Protein AF-A5BBE7-F1 (afdb_monomer_lite)

Radius of gyration: 25.0 Å; chains: 1; bounding box: 43×47×80 Å

Sequence (119 aa):
MANAHRRRNQLARVKVNGMWFTKDSEIKEEAISGLRANFDKSELIPIGRIENVEDLAEELGCKVGRLSSAYLGMSLGAPFKSAAAWNGIKERFRKRLAMWKWQYISNEGANHLNSRHFV

Organism: Vitis vinifera (NCBI:txid29760)

Secondary structure (DSSP, 8-state):
-------------EEETTEEE-HHHHHHHHHHH-----GGG-EE---S--S-HHHHHHHHT-EEP-TT-EETTEETTS-TT-GGGGHHHHHHHHHHHHHHHHHH--HHHHHHHHTS---

pLDDT: mean 72.45, std 15.22, range [37.34, 92.88]

Foldseek 3Di:
DDDDDPPPPPDDFDADPNDTDDPVVQVVVCVVVVDDDDQAPDEDEDDPDDPPSVVVNVSVVHHHDYQQDQDVNFGRPDDPPDPVSCPRVVVVVVVVVVVVCVVPPDPVRVVVVVVDPPD

Structure (mmCIF, N/CA/C/O backbone):
data_AF-A5BBE7-F1
#
_entry.id   AF-A5BBE7-F1
#
loop_
_atom_site.group_PDB
_atom_site.id
_atom_site.type_symbol
_atom_site.label_atom_id
_atom_site.label_alt_id
_atom_site.label_comp_id
_atom_site.label_asym_id
_atom_site.label_entity_id
_atom_site.label_seq_id
_atom_site.pdbx_PDB_ins_code
_atom_site.Cartn_x
_atom_site.Cartn_y
_atom_site.Cartn_z
_atom_site.occupancy
_atom_site.B_iso_or_equiv
_atom_site.auth_seq_id
_atom_site.auth_comp_id
_atom_site.auth_asym_id
_atom_site.auth_atom_id
_atom_site.pdbx_PDB_model_num
ATOM 1 N N . MET A 1 1 ? -15.769 28.762 48.442 1.00 37.34 1 MET A N 1
ATOM 2 C CA . MET A 1 1 ? -16.698 28.750 47.291 1.00 37.34 1 MET A CA 1
ATOM 3 C C . MET A 1 1 ? -15.920 28.376 46.033 1.00 37.34 1 MET A C 1
ATOM 5 O O . MET A 1 1 ? -14.855 28.932 45.823 1.00 37.34 1 MET A O 1
ATOM 9 N N . ALA A 1 2 ? -16.457 27.400 45.287 1.00 38.44 2 ALA A N 1
ATOM 10 C CA . ALA A 1 2 ? -16.172 26.977 43.905 1.00 38.44 2 ALA A CA 1
ATOM 11 C C . ALA A 1 2 ? -14.720 26.645 43.486 1.00 38.44 2 ALA A C 1
ATOM 13 O O . ALA A 1 2 ? -14.013 27.467 42.916 1.00 38.44 2 ALA A O 1
ATOM 14 N N . ASN A 1 3 ? -14.338 25.371 43.641 1.00 40.31 3 ASN A N 1
ATOM 15 C CA . ASN A 1 3 ? -13.281 24.749 42.841 1.00 40.31 3 ASN A CA 1
ATOM 16 C C . ASN A 1 3 ? -13.950 24.011 41.669 1.00 40.31 3 ASN A C 1
ATOM 18 O O . ASN A 1 3 ? -14.610 22.992 41.873 1.00 40.31 3 ASN A O 1
ATOM 22 N N . ALA A 1 4 ? -13.855 24.558 40.458 1.00 46.84 4 ALA A N 1
ATOM 23 C CA . ALA A 1 4 ? -14.475 23.979 39.269 1.00 46.84 4 ALA A CA 1
ATOM 24 C C . ALA A 1 4 ? -13.586 24.185 38.038 1.00 46.84 4 ALA A C 1
ATOM 26 O O . ALA A 1 4 ? -13.879 24.982 37.151 1.00 46.84 4 ALA A O 1
ATOM 27 N N . HIS A 1 5 ? -12.495 23.425 37.958 1.00 46.75 5 HIS A N 1
ATOM 28 C CA . HIS A 1 5 ? -11.820 23.208 36.680 1.00 46.75 5 HIS A CA 1
ATOM 29 C C . HIS A 1 5 ? -11.517 21.729 36.453 1.00 46.75 5 HIS A C 1
ATOM 31 O O . HIS A 1 5 ? -10.387 21.303 36.246 1.00 46.75 5 HIS A O 1
ATOM 37 N N . ARG A 1 6 ? -12.572 20.911 36.500 1.00 44.88 6 ARG A N 1
ATOM 38 C CA . ARG A 1 6 ? -12.521 19.512 36.073 1.00 44.88 6 ARG A CA 1
ATOM 39 C C . ARG A 1 6 ? -12.885 19.445 34.592 1.00 44.88 6 ARG A C 1
ATOM 41 O O . ARG A 1 6 ? -14.022 19.127 34.250 1.00 44.88 6 ARG A O 1
ATOM 48 N N . ARG A 1 7 ? -11.932 19.750 33.704 1.00 48.66 7 ARG A N 1
ATOM 49 C CA . ARG A 1 7 ? -12.078 19.417 32.279 1.00 48.66 7 ARG A CA 1
ATOM 50 C C . ARG A 1 7 ? -12.007 17.897 32.139 1.00 48.66 7 ARG A C 1
ATOM 52 O O . ARG A 1 7 ? -10.933 17.312 32.064 1.00 48.66 7 ARG A O 1
ATOM 59 N N . ARG A 1 8 ? -13.174 17.251 32.176 1.00 43.03 8 ARG A N 1
ATOM 60 C CA . ARG A 1 8 ? -13.352 15.871 31.719 1.00 43.03 8 ARG A CA 1
ATOM 61 C C . ARG A 1 8 ? -13.060 15.857 30.220 1.00 43.03 8 ARG A C 1
ATOM 63 O O . ARG A 1 8 ? -13.925 16.227 29.436 1.00 43.03 8 ARG A O 1
ATOM 70 N N . ASN A 1 9 ? -11.855 15.454 29.832 1.00 47.56 9 ASN A N 1
ATOM 71 C CA . ASN A 1 9 ? -11.575 15.107 28.445 1.00 47.56 9 ASN A CA 1
ATOM 72 C C . ASN A 1 9 ? -12.200 13.724 28.183 1.00 47.56 9 ASN A C 1
ATOM 74 O O . ASN A 1 9 ? -11.565 12.690 28.369 1.00 47.56 9 ASN A O 1
ATOM 78 N N . GLN A 1 10 ? -13.506 13.717 27.903 1.00 42.91 10 GLN A N 1
ATOM 79 C CA . GLN A 1 10 ? -14.271 12.553 27.453 1.00 42.91 10 GLN A CA 1
ATOM 80 C C . GLN A 1 10 ? -13.988 12.318 25.967 1.00 42.91 10 GLN A C 1
ATOM 82 O O . GLN A 1 10 ? -14.843 12.593 25.133 1.00 42.91 10 GLN A O 1
ATOM 87 N N . LEU A 1 11 ? -12.792 11.852 25.616 1.00 51.16 11 LEU A N 1
ATOM 88 C CA . LEU A 1 11 ? -12.551 11.396 24.248 1.00 51.16 11 LEU A CA 1
ATOM 89 C C . LEU A 1 11 ? -12.666 9.878 24.178 1.00 51.16 11 LEU A C 1
ATOM 91 O O . LEU A 1 11 ? -12.276 9.163 25.108 1.00 51.16 11 LEU A O 1
ATOM 95 N N . ALA A 1 12 ? -13.325 9.445 23.106 1.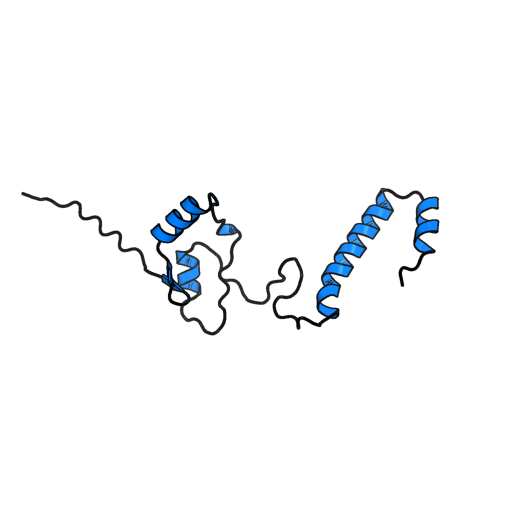00 51.81 12 ALA A N 1
ATOM 96 C CA . ALA A 1 12 ? -13.719 8.080 22.839 1.00 51.81 12 ALA A CA 1
ATOM 97 C C . ALA A 1 12 ? -12.510 7.145 22.946 1.00 51.81 12 ALA A C 1
ATOM 99 O O . ALA A 1 12 ? -11.382 7.467 22.583 1.00 51.81 12 ALA A O 1
ATOM 100 N N . ARG A 1 13 ? -12.733 6.000 23.589 1.00 54.91 13 ARG A N 1
ATOM 101 C CA . ARG A 1 13 ? -11.730 4.950 23.703 1.00 54.91 13 ARG A CA 1
ATOM 102 C C . ARG A 1 13 ? -12.019 3.963 22.595 1.00 54.91 13 ARG A C 1
ATOM 104 O O . ARG A 1 13 ? -13.006 3.235 22.677 1.00 54.91 13 ARG A O 1
ATOM 111 N N . VAL A 1 14 ? -11.137 3.904 21.615 1.00 61.09 14 VAL A N 1
ATOM 112 C CA . VAL A 1 14 ? -11.239 2.946 20.522 1.00 61.09 14 VAL A CA 1
ATOM 113 C C . VAL A 1 14 ? -10.461 1.684 20.871 1.00 61.09 14 VAL A C 1
ATOM 115 O O . VAL A 1 14 ? -9.316 1.743 21.323 1.00 61.09 14 VAL A O 1
ATOM 118 N N . LYS A 1 15 ? -11.091 0.520 20.688 1.00 60.66 15 LYS A N 1
ATOM 119 C CA . LYS A 1 15 ? -10.463 -0.786 20.910 1.00 60.66 15 LYS A CA 1
ATOM 120 C C . LYS A 1 15 ? -10.193 -1.460 19.570 1.00 60.66 15 LYS A C 1
ATOM 122 O O . LYS A 1 15 ? -11.132 -1.875 18.900 1.00 60.66 15 LYS A O 1
ATOM 127 N N . VAL A 1 16 ? -8.921 -1.652 19.231 1.00 59.34 16 VAL A N 1
ATOM 128 C CA . VAL A 1 16 ? -8.499 -2.402 18.037 1.00 59.34 16 VAL A CA 1
ATOM 129 C C . VAL A 1 16 ? -7.629 -3.572 18.489 1.00 59.34 16 VAL A C 1
ATOM 131 O O . VAL A 1 16 ? -6.635 -3.381 19.184 1.00 59.34 16 VAL A O 1
ATOM 134 N N . ASN A 1 17 ? -8.019 -4.804 18.145 1.00 44.69 17 ASN A N 1
ATOM 135 C CA . ASN A 1 17 ? -7.278 -6.040 18.461 1.00 44.69 17 ASN A CA 1
ATOM 136 C C . ASN A 1 17 ? -6.899 -6.217 19.948 1.00 44.69 17 ASN A C 1
ATOM 138 O O . ASN A 1 17 ? -5.840 -6.741 20.278 1.00 44.69 17 ASN A O 1
ATOM 142 N N . GLY A 1 18 ? -7.761 -5.768 20.866 1.00 55.94 18 GLY A N 1
ATOM 143 C CA . GLY A 1 18 ? -7.507 -5.858 22.311 1.00 55.94 18 GLY A CA 1
ATOM 144 C C . GLY A 1 18 ? -6.687 -4.702 22.892 1.00 55.94 18 GLY A C 1
ATOM 145 O O . GLY A 1 18 ? -6.655 -4.560 24.113 1.00 55.94 18 GLY A O 1
ATOM 146 N N . MET A 1 19 ? -6.110 -3.848 22.045 1.00 57.16 19 MET A N 1
ATOM 147 C CA . MET A 1 19 ? -5.374 -2.649 22.43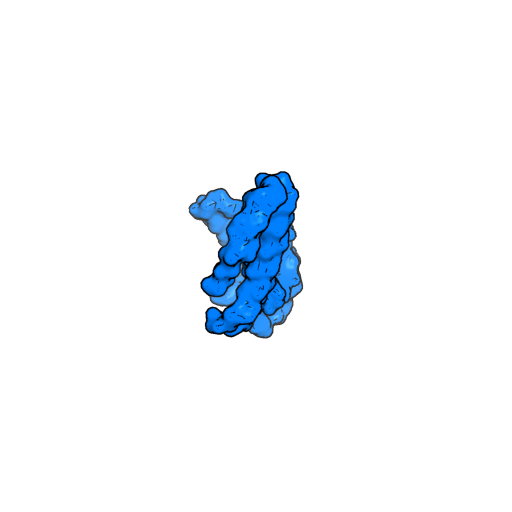4 1.00 57.16 19 MET A CA 1
ATOM 148 C C . MET A 1 19 ? -6.309 -1.435 22.458 1.00 57.16 19 MET A C 1
ATOM 150 O O . MET A 1 19 ? -7.139 -1.258 21.564 1.00 57.16 19 MET A O 1
ATOM 154 N N . TRP A 1 20 ? -6.178 -0.600 23.489 1.00 66.06 20 TRP A N 1
ATOM 155 C CA . TRP A 1 20 ? -6.871 0.684 23.562 1.00 66.06 20 TRP A CA 1
ATOM 156 C C . TRP A 1 20 ? -6.023 1.755 22.893 1.00 66.06 20 TRP A C 1
ATOM 158 O O . TRP A 1 20 ? -4.903 2.006 23.333 1.00 66.06 20 TRP A O 1
ATOM 168 N N . PHE A 1 21 ? -6.582 2.399 21.878 1.00 58.50 21 PHE A N 1
ATOM 169 C CA . PHE A 1 21 ? -5.995 3.578 21.267 1.00 58.50 21 PHE A CA 1
ATOM 170 C C . PHE A 1 21 ? -6.609 4.808 21.928 1.00 58.50 21 PHE A C 1
ATOM 172 O O . PHE A 1 21 ? -7.830 4.944 22.028 1.00 58.50 21 PHE A O 1
ATOM 179 N N . THR A 1 22 ? -5.746 5.670 22.452 1.00 65.56 22 THR A N 1
ATOM 180 C CA . THR A 1 22 ? -6.108 6.987 22.970 1.00 65.56 22 THR A CA 1
ATOM 181 C C . THR A 1 22 ? -5.240 8.031 22.277 1.00 65.56 22 THR A C 1
ATOM 183 O O . THR A 1 22 ? -4.126 7.735 21.849 1.00 65.56 22 THR A O 1
ATOM 186 N N . LYS A 1 23 ? -5.697 9.286 22.213 1.00 61.97 23 LYS A N 1
ATOM 187 C CA . LYS A 1 23 ? -4.847 10.404 21.756 1.00 61.97 23 LYS A CA 1
ATOM 188 C C . LYS A 1 23 ? -3.484 10.406 22.478 1.00 61.97 23 LYS A C 1
ATOM 190 O O . LYS A 1 23 ? -2.450 10.680 21.884 1.00 61.97 23 LYS A O 1
ATOM 195 N N . ASP A 1 24 ? -3.481 10.012 23.754 1.00 60.62 24 ASP A N 1
ATOM 196 C CA . ASP A 1 24 ? -2.270 9.900 24.568 1.00 60.62 24 ASP A CA 1
ATOM 197 C C . ASP A 1 24 ? -1.351 8.738 24.153 1.00 60.62 24 ASP A C 1
ATOM 199 O O . ASP A 1 24 ? -0.141 8.835 24.345 1.00 60.62 24 ASP A O 1
ATOM 203 N N . SER A 1 25 ? -1.880 7.628 23.617 1.00 63.66 25 SER A N 1
ATOM 204 C CA . SER A 1 25 ? -1.043 6.541 23.088 1.00 63.66 25 SER A CA 1
ATOM 205 C C . SER A 1 25 ? -0.362 6.943 21.783 1.00 63.66 25 SER A C 1
ATOM 207 O O . SER A 1 25 ? 0.793 6.593 21.579 1.00 63.66 25 SER A O 1
ATOM 209 N N . GLU A 1 26 ? -1.040 7.736 20.954 1.00 62.72 26 GLU A N 1
ATOM 210 C CA . GLU A 1 26 ? -0.481 8.299 19.721 1.00 62.72 26 GLU A CA 1
ATOM 211 C C . GLU A 1 26 ? 0.676 9.269 20.020 1.00 62.72 26 GLU A C 1
ATOM 213 O O . GLU A 1 26 ? 1.774 9.113 19.490 1.00 62.72 26 GLU A O 1
ATOM 218 N N . ILE A 1 27 ? 0.476 10.198 20.966 1.00 63.56 27 ILE A N 1
ATOM 219 C CA . ILE A 1 27 ? 1.524 11.132 21.421 1.00 63.56 27 ILE A CA 1
ATOM 220 C C . ILE A 1 27 ? 2.726 10.375 22.006 1.00 63.56 27 ILE A C 1
ATOM 222 O O . ILE A 1 27 ? 3.876 10.758 21.790 1.00 63.56 27 ILE A O 1
ATOM 226 N N . LYS A 1 28 ? 2.481 9.288 22.750 1.00 67.44 28 LYS A N 1
ATOM 227 C CA . LYS A 1 28 ? 3.558 8.438 23.281 1.00 67.44 28 LYS A CA 1
ATOM 228 C C . LYS A 1 28 ? 4.349 7.753 22.170 1.00 67.44 28 LYS A C 1
ATOM 230 O O . LYS A 1 28 ? 5.567 7.666 22.277 1.00 67.44 28 LYS A O 1
ATOM 235 N N . GLU A 1 29 ? 3.688 7.270 21.127 1.00 70.44 29 GLU A N 1
ATOM 236 C CA . GLU A 1 29 ? 4.350 6.585 20.018 1.00 70.44 29 GLU A CA 1
ATOM 237 C C . GLU A 1 29 ? 5.156 7.552 19.141 1.00 70.44 29 GLU A C 1
ATOM 239 O O . GLU A 1 29 ? 6.292 7.243 18.778 1.00 70.44 29 GLU A O 1
ATOM 244 N N . GLU A 1 30 ? 4.645 8.761 18.894 1.00 76.44 30 GLU A N 1
ATOM 245 C CA . GLU A 1 30 ? 5.399 9.841 18.242 1.00 76.44 30 GLU A CA 1
ATOM 246 C C . GLU A 1 30 ? 6.634 10.235 19.071 1.00 76.44 30 GLU A C 1
ATOM 248 O O . GLU A 1 30 ? 7.723 10.388 18.522 1.00 76.44 30 GLU A O 1
ATOM 253 N N . ALA A 1 31 ? 6.511 10.310 20.400 1.00 73.56 31 ALA A N 1
ATOM 254 C CA . ALA A 1 31 ? 7.633 10.628 21.284 1.00 73.56 31 ALA A CA 1
ATOM 255 C C . ALA A 1 31 ? 8.715 9.531 21.329 1.00 73.56 31 ALA A C 1
ATOM 257 O O . ALA A 1 31 ? 9.898 9.844 21.451 1.00 73.56 31 ALA A O 1
ATOM 258 N N . ILE A 1 32 ? 8.329 8.253 21.237 1.00 82.44 32 ILE A N 1
ATOM 259 C CA . ILE A 1 32 ? 9.268 7.117 21.248 1.00 82.44 32 ILE A CA 1
ATOM 260 C C . ILE A 1 32 ? 9.934 6.936 19.878 1.00 82.44 32 ILE A C 1
ATOM 262 O O . ILE A 1 32 ? 11.130 6.658 19.808 1.00 82.44 32 ILE A O 1
ATOM 266 N N . SER A 1 33 ? 9.170 7.075 18.791 1.00 81.81 33 SER A N 1
ATOM 267 C CA . SER A 1 33 ? 9.659 6.850 17.424 1.00 81.81 33 SER A CA 1
ATOM 268 C C . SER A 1 33 ? 10.305 8.084 16.787 1.00 81.81 33 SER A C 1
ATOM 270 O O . SER A 1 33 ? 11.085 7.942 15.847 1.00 81.81 33 SER A O 1
ATOM 272 N N . GLY A 1 34 ? 9.973 9.290 17.260 1.00 88.81 34 GLY A N 1
ATOM 273 C CA . GLY A 1 34 ? 10.325 10.554 16.610 1.00 88.81 34 GLY A CA 1
ATOM 274 C C . GLY A 1 34 ? 9.623 10.768 15.263 1.00 88.81 34 GLY A C 1
ATOM 275 O O . GLY A 1 34 ? 10.022 11.649 14.500 1.00 88.81 34 GLY A O 1
ATOM 276 N N . LEU A 1 35 ? 8.616 9.951 14.934 1.00 84.62 35 LEU A N 1
ATOM 277 C CA . LEU A 1 35 ? 7.922 9.968 13.651 1.00 84.62 35 LEU A CA 1
ATOM 278 C C . LEU A 1 35 ? 6.471 10.407 13.823 1.00 84.62 35 LEU A C 1
ATOM 280 O O . LEU A 1 35 ? 5.726 9.849 14.625 1.00 84.62 35 LEU A O 1
ATOM 284 N N . ARG A 1 36 ? 6.054 11.358 12.985 1.00 84.06 36 ARG A N 1
ATOM 285 C CA . ARG A 1 36 ? 4.665 11.809 12.898 1.00 84.06 36 ARG A CA 1
ATOM 286 C C . ARG A 1 36 ? 3.930 11.073 11.784 1.00 84.06 36 ARG A C 1
ATOM 288 O O . ARG A 1 36 ? 4.320 11.160 10.616 1.00 84.06 36 ARG A O 1
ATOM 295 N N . ALA A 1 37 ? 2.850 10.379 12.129 1.00 81.19 37 ALA A N 1
ATOM 296 C CA . ALA A 1 37 ? 1.992 9.724 11.149 1.00 81.19 37 ALA A CA 1
ATOM 297 C C . ALA A 1 37 ? 1.292 10.749 10.235 1.00 81.19 37 ALA A C 1
ATOM 299 O O . ALA A 1 37 ? 0.929 11.850 10.651 1.00 81.19 37 ALA A O 1
ATOM 300 N N . ASN A 1 38 ? 1.104 10.386 8.963 1.00 85.88 38 ASN A N 1
ATOM 301 C CA . ASN A 1 38 ? 0.374 11.198 7.989 1.00 85.88 38 ASN A CA 1
ATOM 302 C C . ASN A 1 38 ? -0.971 10.535 7.676 1.00 85.88 38 ASN A C 1
ATOM 304 O O . ASN A 1 38 ? -1.039 9.617 6.853 1.00 85.88 38 ASN A O 1
ATOM 308 N N . PHE A 1 39 ? -2.031 11.001 8.331 1.00 83.81 39 PHE A N 1
ATOM 309 C CA . PHE A 1 39 ? -3.362 10.409 8.193 1.00 83.81 39 PHE A CA 1
ATOM 310 C C . PHE A 1 39 ? -4.058 10.761 6.874 1.00 83.81 39 PHE A C 1
ATOM 312 O O . PHE A 1 39 ? -4.805 9.933 6.363 1.00 83.81 39 PHE A O 1
ATOM 319 N N . ASP A 1 40 ? -3.705 11.884 6.236 1.00 85.69 40 ASP A N 1
ATOM 320 C CA . ASP A 1 40 ? -4.218 12.250 4.903 1.00 85.69 40 ASP A CA 1
ATOM 321 C C . ASP A 1 40 ? -3.843 11.217 3.825 1.00 85.69 40 ASP A C 1
ATOM 323 O O . ASP A 1 40 ? -4.560 11.034 2.835 1.00 85.69 40 ASP A O 1
ATOM 327 N N . LYS A 1 41 ? -2.690 10.556 4.008 1.00 84.12 41 LYS A N 1
ATOM 328 C CA . LYS A 1 41 ? -2.166 9.499 3.128 1.00 84.12 41 LYS A CA 1
ATOM 329 C C . LYS A 1 41 ? -2.454 8.084 3.626 1.00 84.12 41 LYS A C 1
ATOM 331 O O . LYS A 1 41 ? -2.144 7.136 2.907 1.00 84.12 41 LYS A O 1
ATOM 336 N N . SER A 1 42 ? -2.974 7.937 4.838 1.00 84.88 42 SER A N 1
ATOM 337 C CA . SER A 1 42 ? -3.202 6.630 5.452 1.00 84.88 42 SER A CA 1
ATOM 338 C C . SER A 1 42 ? -4.654 6.193 5.289 1.00 84.88 42 SER A C 1
ATOM 340 O O . SER A 1 42 ? -5.569 7.014 5.234 1.00 84.88 42 SER A O 1
ATOM 342 N N . GLU A 1 43 ? -4.863 4.880 5.227 1.00 86.62 43 GLU A N 1
ATOM 343 C CA . GLU A 1 43 ? -6.189 4.272 5.139 1.00 86.62 43 GLU A CA 1
ATOM 344 C C . GLU A 1 43 ? -6.364 3.218 6.241 1.00 86.62 43 GLU A C 1
ATOM 346 O O . GLU A 1 43 ? -5.467 2.406 6.479 1.00 86.62 43 GLU A O 1
ATOM 351 N N . LEU A 1 44 ? -7.527 3.206 6.895 1.00 85.44 44 LEU A N 1
ATOM 352 C CA . LEU A 1 44 ? -7.946 2.167 7.828 1.00 85.44 44 LEU A CA 1
ATOM 353 C C . LEU A 1 44 ? -8.546 1.002 7.038 1.00 85.44 44 LEU A C 1
ATOM 355 O O . LEU A 1 44 ? -9.632 1.122 6.476 1.00 85.44 44 LEU A O 1
ATOM 359 N N . ILE A 1 45 ? -7.843 -0.129 6.985 1.00 84.50 45 ILE A N 1
ATOM 360 C CA . ILE A 1 45 ? -8.299 -1.323 6.264 1.00 84.50 45 ILE A CA 1
ATOM 361 C C . ILE A 1 45 ? -8.819 -2.354 7.277 1.00 84.50 45 ILE A C 1
ATOM 363 O O . ILE A 1 45 ? -8.017 -2.895 8.044 1.00 84.50 45 ILE A O 1
ATOM 367 N N . PRO A 1 46 ? -10.125 -2.679 7.287 1.00 80.56 46 PRO A N 1
ATOM 368 C CA . PRO A 1 46 ? -10.655 -3.704 8.173 1.00 80.56 46 PRO A CA 1
ATOM 369 C C . PRO A 1 46 ? -10.208 -5.097 7.715 1.00 80.56 46 PRO A C 1
ATOM 371 O O . PRO A 1 46 ? -10.322 -5.458 6.540 1.00 80.56 46 PRO A O 1
ATOM 374 N N . ILE A 1 47 ? -9.716 -5.901 8.657 1.00 81.12 47 ILE A N 1
ATOM 375 C CA . ILE A 1 47 ? -9.401 -7.316 8.435 1.00 81.12 47 ILE A CA 1
ATOM 376 C C . ILE A 1 47 ? -10.495 -8.151 9.104 1.00 81.12 47 ILE A C 1
ATOM 378 O O . ILE A 1 47 ? -10.544 -8.257 10.325 1.00 81.12 47 ILE A O 1
ATOM 382 N N . GLY A 1 48 ? -11.373 -8.748 8.295 1.00 77.56 48 GLY A N 1
ATOM 383 C CA . GLY A 1 48 ? -12.540 -9.497 8.773 1.00 77.56 48 GLY A CA 1
ATOM 384 C C . GLY A 1 48 ? -13.801 -8.636 8.900 1.00 77.56 48 G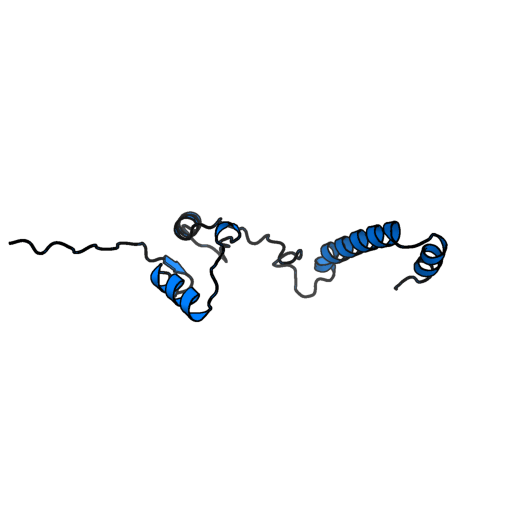LY A C 1
ATOM 385 O O . GLY A 1 48 ? -13.890 -7.560 8.312 1.00 77.56 48 GLY A O 1
ATOM 386 N N . ARG A 1 49 ? -14.809 -9.136 9.629 1.00 76.88 49 ARG A N 1
ATOM 387 C CA . ARG A 1 49 ? -16.025 -8.366 9.936 1.00 76.88 49 ARG A CA 1
ATOM 388 C C . ARG A 1 49 ? -15.767 -7.493 11.157 1.00 76.88 49 ARG A C 1
ATOM 390 O O . ARG A 1 49 ? -15.530 -8.017 12.241 1.00 76.88 49 ARG A O 1
ATOM 397 N N . ILE A 1 50 ? -15.827 -6.186 10.956 1.00 78.56 50 ILE A N 1
ATOM 398 C CA . ILE A 1 50 ? -15.730 -5.175 12.003 1.00 78.56 50 ILE A CA 1
ATOM 399 C C . ILE A 1 50 ? -16.934 -4.258 11.807 1.00 78.56 50 ILE A C 1
ATOM 401 O O . ILE A 1 50 ? -17.179 -3.800 10.693 1.00 78.56 50 ILE A O 1
ATOM 405 N N . GLU A 1 51 ? -17.711 -4.054 12.863 1.00 82.00 51 GLU A N 1
ATOM 406 C CA . GLU A 1 51 ? -18.796 -3.073 12.879 1.00 82.00 51 GLU A CA 1
ATOM 407 C C . GLU A 1 51 ? -18.198 -1.684 13.164 1.00 82.00 51 GLU A C 1
ATOM 409 O O . GLU A 1 51 ? -17.230 -1.581 13.919 1.00 82.00 51 GLU A O 1
ATOM 414 N N . ASN A 1 52 ? -18.766 -0.629 12.570 1.00 86.25 52 ASN A N 1
ATOM 415 C CA . ASN A 1 52 ? -18.393 0.779 12.801 1.00 86.25 52 ASN A CA 1
ATOM 416 C C . ASN A 1 52 ? -16.970 1.168 12.339 1.00 86.25 52 ASN A C 1
ATOM 418 O O . ASN A 1 52 ? -16.268 1.923 13.009 1.00 86.25 52 ASN A O 1
ATOM 422 N N . VAL A 1 53 ? -16.511 0.650 11.194 1.00 86.19 53 VAL A N 1
ATOM 423 C CA . VAL A 1 53 ? -15.180 0.983 10.636 1.00 86.19 53 VAL A CA 1
ATOM 424 C C . VAL A 1 53 ? -15.107 2.446 10.196 1.00 86.19 53 VAL A C 1
ATOM 426 O O . VAL A 1 53 ? -14.058 3.078 10.295 1.00 86.19 53 VAL A O 1
ATOM 429 N N . GLU A 1 54 ? -16.226 2.985 9.732 1.00 88.25 54 GLU A N 1
ATOM 430 C CA . GLU A 1 54 ? -16.380 4.367 9.297 1.00 88.25 54 GLU A CA 1
ATOM 431 C C . GLU A 1 54 ? -16.183 5.340 10.464 1.00 88.25 54 GLU A C 1
ATOM 433 O O . GLU A 1 54 ? -15.357 6.245 10.358 1.00 88.25 54 GLU A O 1
ATOM 438 N N . ASP A 1 55 ? -16.840 5.084 11.599 1.00 87.81 55 ASP A N 1
ATOM 439 C CA . ASP A 1 55 ? -16.709 5.895 12.816 1.00 87.81 55 ASP A CA 1
ATOM 440 C C . ASP A 1 55 ? -15.257 5.896 13.330 1.00 87.81 55 ASP A C 1
ATOM 442 O O . ASP A 1 55 ? -14.715 6.923 13.738 1.00 87.81 55 ASP A O 1
ATOM 446 N N . LEU A 1 56 ? -14.592 4.737 13.255 1.00 83.94 56 LEU A N 1
ATOM 447 C CA . LEU A 1 56 ? -13.188 4.577 13.641 1.00 83.94 56 LEU A CA 1
ATOM 448 C C . LEU A 1 56 ? -12.237 5.374 12.741 1.00 83.94 56 LEU A C 1
ATOM 450 O O . LEU A 1 56 ? -11.257 5.944 13.221 1.00 83.94 56 LEU A O 1
ATOM 454 N N . ALA A 1 57 ? -12.498 5.400 11.435 1.00 86.56 57 ALA A N 1
ATOM 455 C CA . ALA A 1 57 ? -11.685 6.151 10.487 1.00 86.56 57 ALA A CA 1
ATOM 456 C C . ALA A 1 57 ? -11.870 7.665 10.659 1.00 86.56 57 ALA A C 1
ATOM 458 O O . ALA A 1 57 ? -10.887 8.407 10.607 1.00 86.56 57 ALA A O 1
ATOM 459 N N . GLU A 1 58 ? -13.100 8.112 10.930 1.00 87.12 58 GLU A N 1
ATOM 460 C CA . GLU A 1 58 ? -13.404 9.512 11.235 1.00 87.12 58 GLU A CA 1
ATOM 461 C C . GLU A 1 58 ? -12.690 9.977 12.512 1.00 87.12 58 GLU A C 1
ATOM 463 O O . GLU A 1 58 ? -12.048 11.029 12.508 1.00 87.12 58 GLU A O 1
ATOM 468 N N . GLU A 1 59 ? -12.704 9.165 13.574 1.00 84.94 59 GLU A N 1
ATOM 469 C CA . GLU A 1 59 ? -12.008 9.479 14.827 1.00 84.94 59 GLU A CA 1
ATOM 470 C C . GLU A 1 59 ? -10.483 9.594 14.645 1.00 84.94 59 GLU A C 1
ATOM 472 O O . GLU A 1 59 ? -9.840 10.475 15.227 1.00 84.94 59 GLU A O 1
ATOM 477 N N . LEU A 1 60 ? -9.903 8.730 13.808 1.00 80.94 60 LEU A N 1
ATOM 478 C CA . LEU A 1 60 ? -8.477 8.746 13.472 1.00 80.94 60 LEU A CA 1
ATOM 479 C C . LEU A 1 60 ? -8.112 9.807 12.419 1.00 80.94 60 LEU A C 1
ATOM 481 O O . LEU A 1 60 ? -6.929 10.062 12.195 1.00 80.94 60 LEU A O 1
ATOM 485 N N . GLY A 1 61 ? -9.097 10.429 11.765 1.00 84.12 61 GLY A N 1
ATOM 486 C CA . GLY A 1 61 ? -8.876 11.394 10.689 1.00 84.12 61 GLY A CA 1
ATOM 487 C C . GLY A 1 61 ? -8.260 10.782 9.425 1.00 84.12 61 GLY A C 1
ATOM 488 O O . GLY A 1 61 ? -7.511 11.459 8.721 1.00 84.12 61 GLY A O 1
ATOM 489 N N . CYS A 1 62 ? -8.534 9.507 9.139 1.00 86.44 62 CYS A N 1
ATOM 490 C CA . CYS A 1 62 ? -8.049 8.799 7.952 1.00 86.44 62 CYS A CA 1
ATOM 491 C C . CYS A 1 62 ? -9.212 8.221 7.129 1.00 86.44 62 CYS A C 1
ATOM 493 O O . CYS A 1 62 ? -10.372 8.282 7.526 1.00 86.44 62 CYS A O 1
ATOM 495 N N . LYS A 1 63 ? -8.934 7.695 5.931 1.00 89.75 63 LYS A N 1
ATOM 496 C CA . LYS A 1 63 ? -9.982 7.142 5.048 1.00 89.75 63 LYS A CA 1
ATOM 497 C C . LYS A 1 63 ? -10.194 5.657 5.327 1.00 89.75 63 LYS A C 1
ATOM 499 O O . LYS A 1 63 ? -9.227 4.953 5.592 1.00 89.75 63 LYS A O 1
ATOM 504 N N . VAL A 1 64 ? -11.414 5.139 5.181 1.00 87.31 64 VAL A N 1
ATOM 505 C CA . VAL A 1 64 ? -11.624 3.681 5.156 1.00 87.31 64 VAL A CA 1
ATOM 506 C C . VAL A 1 64 ? -11.096 3.123 3.834 1.00 87.31 64 VAL A C 1
ATOM 508 O O . VAL A 1 64 ? -11.569 3.485 2.756 1.00 87.31 64 VAL A O 1
ATOM 511 N N . GLY A 1 65 ? -10.113 2.234 3.919 1.00 84.62 65 GLY A N 1
ATOM 512 C CA . GLY A 1 65 ? -9.559 1.511 2.782 1.00 84.62 65 GLY A CA 1
ATOM 513 C C . GLY A 1 65 ? -10.208 0.139 2.619 1.00 84.62 65 GLY A C 1
ATOM 514 O O . GLY A 1 65 ? -10.757 -0.443 3.554 1.00 84.62 65 GLY A O 1
ATOM 515 N N . ARG A 1 66 ? -10.109 -0.432 1.418 1.00 75.50 66 ARG A N 1
ATOM 516 C CA . ARG A 1 66 ? -10.476 -1.835 1.165 1.00 75.50 66 ARG A CA 1
ATOM 517 C C . ARG A 1 66 ? -9.218 -2.661 0.964 1.00 75.50 66 ARG A C 1
ATOM 519 O O . ARG A 1 66 ? -8.248 -2.199 0.366 1.00 75.50 66 ARG A O 1
ATOM 526 N N . LEU A 1 67 ? -9.270 -3.924 1.386 1.00 66.25 67 LEU A N 1
ATOM 527 C CA . LEU A 1 67 ? -8.211 -4.917 1.176 1.00 66.25 67 LEU A CA 1
ATOM 528 C C . LEU A 1 67 ? -8.185 -5.406 -0.291 1.00 66.25 67 LEU A C 1
ATOM 530 O O . LEU A 1 67 ? -8.240 -6.592 -0.591 1.00 66.25 67 LEU A O 1
ATOM 534 N N . SER A 1 68 ? -8.145 -4.453 -1.218 1.00 57.94 68 SER A N 1
ATOM 535 C CA . SER A 1 68 ? -7.842 -4.607 -2.642 1.00 57.94 68 SER A CA 1
ATOM 536 C C . SER A 1 68 ? -6.638 -3.741 -3.030 1.00 57.94 68 SER A C 1
ATOM 538 O O . SER A 1 68 ? -6.433 -3.444 -4.207 1.00 57.94 68 SER A O 1
ATOM 540 N N . SER A 1 69 ? -5.873 -3.268 -2.044 1.00 56.53 69 SER A N 1
ATOM 541 C CA . SER A 1 69 ? -4.784 -2.330 -2.260 1.00 56.53 69 SER A CA 1
ATOM 542 C C . SER A 1 69 ? -3.592 -3.031 -2.903 1.00 56.53 69 SER A C 1
ATOM 544 O O . SER A 1 69 ? -3.177 -4.130 -2.529 1.00 56.53 69 SER A O 1
ATOM 546 N N . ALA A 1 70 ? -3.050 -2.394 -3.937 1.00 64.75 70 ALA A N 1
ATOM 547 C CA . ALA A 1 70 ? -1.811 -2.831 -4.540 1.00 64.75 70 ALA A CA 1
ATOM 548 C C . ALA A 1 70 ? -0.645 -2.289 -3.696 1.00 64.75 70 ALA A C 1
ATOM 550 O O . ALA A 1 70 ? -0.219 -1.152 -3.897 1.00 64.75 70 ALA A O 1
ATOM 551 N N . TYR A 1 71 ? -0.122 -3.060 -2.743 1.00 71.06 71 TYR A N 1
ATOM 552 C CA . TYR A 1 71 ? 1.035 -2.629 -1.958 1.00 71.06 71 TYR A CA 1
ATOM 553 C C . TYR A 1 71 ? 2.300 -2.688 -2.813 1.00 71.06 71 TYR A C 1
ATOM 555 O O . TYR A 1 71 ? 2.611 -3.721 -3.407 1.00 71.06 71 TYR A O 1
ATOM 563 N N . LEU A 1 72 ? 2.995 -1.551 -2.945 1.00 73.19 72 LEU A N 1
ATOM 564 C CA . LEU A 1 72 ? 4.150 -1.387 -3.846 1.00 73.19 72 LEU A CA 1
ATOM 565 C C . LEU A 1 72 ? 3.841 -1.809 -5.301 1.00 73.19 72 LEU A C 1
ATOM 567 O O . LEU A 1 72 ? 4.716 -2.183 -6.087 1.00 73.19 72 LEU A O 1
ATOM 571 N N . GLY A 1 73 ? 2.560 -1.726 -5.675 1.00 73.88 73 GLY A N 1
ATOM 572 C CA . GLY A 1 73 ? 2.053 -2.124 -6.978 1.00 73.88 73 GLY A CA 1
ATOM 573 C C . GLY A 1 73 ? 1.983 -3.640 -7.212 1.00 73.88 73 GLY A C 1
ATOM 574 O O . GLY A 1 73 ? 2.050 -4.044 -8.379 1.00 73.88 73 GLY A O 1
ATOM 575 N N . MET A 1 74 ? 1.847 -4.434 -6.142 1.00 75.19 74 MET A N 1
ATOM 576 C CA . MET A 1 74 ? 1.434 -5.846 -6.129 1.00 75.19 74 MET A CA 1
ATOM 577 C C . MET A 1 74 ? 0.084 -6.000 -5.440 1.00 75.19 74 MET A C 1
ATOM 579 O O . MET A 1 74 ? -0.139 -5.377 -4.410 1.00 75.19 74 MET A O 1
ATOM 583 N N . SER A 1 75 ? -0.790 -6.867 -5.946 1.00 72.62 75 SER A N 1
ATOM 584 C CA . SER A 1 75 ? -2.059 -7.184 -5.287 1.00 72.62 75 SER A CA 1
ATOM 585 C C . SER A 1 75 ? -1.811 -7.828 -3.920 1.00 72.62 75 SER A C 1
ATOM 587 O O . SER A 1 75 ? -1.249 -8.924 -3.840 1.00 72.62 75 SER A O 1
ATOM 589 N N . LEU A 1 76 ? -2.256 -7.175 -2.847 1.00 72.81 76 LEU A N 1
ATOM 590 C CA . LEU A 1 76 ? -2.337 -7.820 -1.540 1.00 72.81 76 LEU A CA 1
ATOM 591 C C . LEU A 1 76 ? -3.329 -8.991 -1.616 1.00 72.81 76 LEU A C 1
ATOM 593 O O . LEU A 1 76 ? -4.392 -8.873 -2.220 1.00 72.81 76 LEU A O 1
ATOM 597 N N . GLY A 1 77 ? -2.958 -10.141 -1.049 1.00 71.56 77 GLY A N 1
ATOM 598 C CA . GLY A 1 77 ? -3.768 -11.365 -1.103 1.00 71.56 77 GLY A CA 1
ATOM 599 C C . GLY A 1 77 ? -3.550 -12.243 -2.343 1.00 71.56 77 GLY A C 1
ATOM 600 O O . GLY A 1 77 ? -4.163 -13.305 -2.446 1.00 71.56 77 GLY A O 1
ATOM 601 N N . ALA A 1 78 ? -2.659 -11.864 -3.268 1.00 75.00 78 ALA A N 1
ATOM 602 C CA . ALA A 1 78 ? -2.210 -12.794 -4.300 1.00 75.00 78 ALA A CA 1
ATOM 603 C C . ALA A 1 78 ? -1.526 -14.018 -3.650 1.00 75.00 78 ALA A C 1
ATOM 605 O O . ALA A 1 78 ? -0.775 -13.849 -2.684 1.00 75.00 78 ALA A O 1
ATOM 606 N N . PRO A 1 79 ? -1.730 -15.247 -4.165 1.00 79.69 79 PRO A N 1
ATOM 607 C CA . PRO A 1 79 ? -1.036 -16.420 -3.645 1.00 79.69 79 PRO A CA 1
ATOM 608 C C . PRO A 1 79 ? 0.476 -16.185 -3.648 1.00 79.69 79 PRO A C 1
ATOM 610 O O . PRO A 1 79 ? 1.027 -15.777 -4.670 1.00 79.69 79 PRO A O 1
ATOM 613 N N . PHE A 1 80 ? 1.161 -16.466 -2.535 1.00 74.00 80 PHE A N 1
ATOM 614 C CA . PHE A 1 80 ? 2.579 -16.109 -2.365 1.00 74.00 80 PHE A CA 1
ATOM 615 C C . PHE A 1 80 ? 3.519 -16.745 -3.407 1.00 74.00 80 PHE A C 1
ATOM 617 O O . PHE A 1 80 ? 4.606 -16.235 -3.661 1.00 74.00 80 PHE A O 1
ATOM 624 N N . LYS A 1 81 ? 3.089 -17.846 -4.039 1.00 81.00 81 LYS A N 1
ATOM 625 C CA . LYS A 1 81 ? 3.808 -18.543 -5.121 1.00 81.00 81 LYS A CA 1
ATOM 626 C C . LYS A 1 81 ? 3.371 -18.120 -6.530 1.00 81.00 81 LYS A C 1
ATOM 628 O O . LYS A 1 81 ? 3.820 -18.703 -7.512 1.00 81.00 81 LYS A O 1
ATOM 633 N N . SER A 1 82 ? 2.479 -17.140 -6.662 1.00 85.25 82 SER A N 1
ATOM 634 C CA . SER A 1 82 ? 1.959 -16.721 -7.963 1.00 85.25 82 SER A CA 1
ATOM 635 C C . SER A 1 82 ? 2.968 -15.851 -8.709 1.00 85.25 82 SER A C 1
ATOM 637 O O . SER A 1 82 ? 3.119 -14.660 -8.437 1.00 85.25 82 SER A O 1
ATOM 639 N N . ALA A 1 83 ? 3.609 -16.422 -9.731 1.00 83.31 83 ALA A N 1
ATOM 640 C CA . ALA A 1 83 ? 4.447 -15.665 -10.663 1.00 83.31 83 ALA A CA 1
ATOM 641 C C . ALA A 1 83 ? 3.652 -14.583 -11.423 1.00 83.31 83 ALA A C 1
ATOM 643 O O . ALA A 1 83 ? 4.209 -13.550 -11.805 1.00 83.31 83 ALA A O 1
ATOM 644 N N . ALA A 1 84 ? 2.344 -14.794 -11.616 1.00 84.75 84 ALA A N 1
ATOM 645 C CA . ALA A 1 84 ? 1.461 -13.843 -12.285 1.00 84.75 84 ALA A CA 1
ATOM 646 C C . ALA A 1 84 ? 1.271 -12.546 -11.480 1.00 84.75 84 ALA A C 1
ATOM 648 O O . ALA A 1 84 ? 1.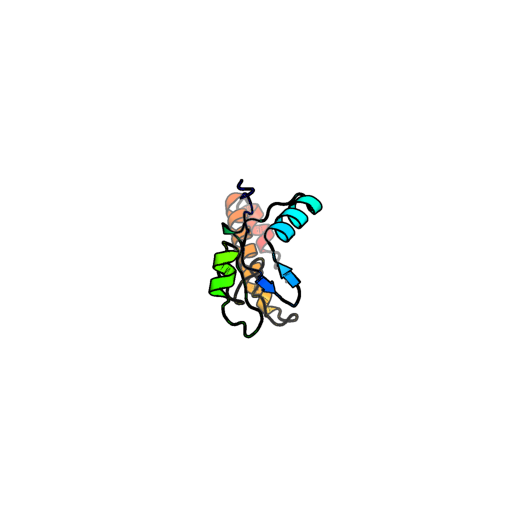110 -11.481 -12.079 1.00 84.75 84 ALA A O 1
ATOM 649 N N . ALA A 1 85 ? 1.384 -12.601 -10.146 1.00 83.62 85 ALA A N 1
ATOM 650 C CA . ALA A 1 85 ? 1.308 -11.420 -9.280 1.00 83.62 85 ALA A CA 1
ATOM 651 C C . ALA A 1 85 ? 2.385 -10.363 -9.612 1.00 83.62 85 ALA A C 1
ATOM 653 O O . ALA A 1 85 ? 2.188 -9.172 -9.376 1.00 83.62 85 ALA A O 1
ATOM 654 N N . TRP A 1 86 ? 3.502 -10.776 -10.227 1.00 85.25 86 TRP A N 1
ATOM 655 C CA . TRP A 1 86 ? 4.616 -9.905 -10.616 1.00 85.25 86 TRP A CA 1
ATOM 656 C C . TRP A 1 86 ? 4.457 -9.236 -11.987 1.00 85.25 86 TRP A C 1
ATOM 658 O O . TRP A 1 86 ? 5.278 -8.393 -12.358 1.00 85.25 86 TRP A O 1
ATOM 668 N N . ASN A 1 87 ? 3.438 -9.592 -12.773 1.00 87.12 87 ASN A N 1
ATOM 669 C CA . ASN A 1 87 ? 3.298 -9.105 -14.149 1.00 87.12 87 ASN A CA 1
ATOM 670 C C . ASN A 1 87 ? 3.136 -7.580 -14.219 1.00 87.12 87 ASN A C 1
ATOM 672 O O . ASN A 1 87 ? 3.785 -6.940 -15.045 1.00 87.12 87 ASN A O 1
ATOM 676 N N . GLY A 1 88 ? 2.365 -6.984 -13.303 1.00 85.19 88 GLY A N 1
ATOM 677 C CA . GLY A 1 88 ? 2.193 -5.530 -13.245 1.00 85.19 88 GLY A CA 1
ATOM 678 C C . GLY A 1 88 ? 3.498 -4.776 -12.962 1.00 85.19 88 GLY A C 1
ATOM 679 O O . GLY A 1 88 ? 3.742 -3.721 -13.544 1.00 85.19 88 GLY A O 1
ATOM 680 N N . ILE A 1 89 ? 4.374 -5.335 -12.119 1.00 86.88 89 ILE A N 1
ATOM 681 C CA . ILE A 1 89 ? 5.708 -4.776 -11.862 1.00 86.88 89 ILE A CA 1
ATOM 682 C C . ILE A 1 89 ? 6.586 -4.901 -13.108 1.00 86.88 89 ILE A C 1
ATOM 684 O O . ILE A 1 89 ? 7.150 -3.900 -13.554 1.00 86.88 89 ILE A O 1
ATOM 688 N N . LYS A 1 90 ? 6.676 -6.108 -13.686 1.00 89.25 90 LYS A N 1
ATOM 689 C CA . LYS A 1 90 ? 7.478 -6.378 -14.892 1.00 89.25 90 LYS A CA 1
ATOM 690 C C . LYS A 1 90 ? 7.122 -5.416 -16.025 1.00 89.25 90 LYS A C 1
ATOM 692 O O . LYS A 1 90 ? 8.014 -4.858 -16.660 1.00 89.25 90 LYS A O 1
ATOM 697 N N . GLU A 1 91 ? 5.835 -5.155 -16.222 1.00 90.06 91 GLU A N 1
ATOM 698 C CA . GLU A 1 91 ? 5.363 -4.241 -17.259 1.00 90.06 91 GLU A CA 1
ATOM 699 C C . GLU A 1 91 ? 5.763 -2.780 -16.996 1.00 90.06 91 GLU A C 1
ATOM 701 O O . GLU A 1 91 ? 6.218 -2.082 -17.904 1.00 90.06 91 GLU A O 1
ATOM 706 N N . ARG A 1 92 ? 5.691 -2.309 -15.742 1.00 90.31 92 ARG A N 1
ATOM 707 C CA . ARG A 1 92 ? 6.165 -0.958 -15.384 1.00 90.31 92 ARG A CA 1
ATOM 708 C C . ARG A 1 92 ? 7.662 -0.786 -15.640 1.00 90.31 92 ARG A C 1
ATOM 710 O O . ARG A 1 92 ? 8.071 0.256 -16.154 1.00 90.31 92 ARG A O 1
ATOM 717 N N . PHE A 1 93 ? 8.470 -1.795 -15.313 1.00 91.38 93 PHE A N 1
ATOM 718 C CA . PHE A 1 93 ? 9.907 -1.775 -15.600 1.00 91.38 93 PHE A CA 1
ATOM 719 C C . PHE A 1 93 ? 10.186 -1.771 -17.103 1.00 91.38 93 PHE A C 1
ATOM 721 O O . PHE A 1 93 ? 10.982 -0.952 -17.558 1.00 91.38 93 PHE A O 1
ATOM 728 N N . ARG A 1 94 ? 9.489 -2.607 -17.883 1.00 92.44 94 ARG A N 1
ATOM 729 C CA . ARG A 1 94 ? 9.611 -2.629 -19.350 1.00 92.44 94 ARG A CA 1
ATOM 730 C C . ARG A 1 94 ? 9.314 -1.266 -19.970 1.00 92.44 94 ARG A C 1
ATOM 732 O O . ARG A 1 94 ? 10.112 -0.792 -20.772 1.00 92.44 94 ARG A O 1
ATOM 739 N N . LYS A 1 95 ? 8.236 -0.598 -19.548 1.00 92.44 95 LYS A N 1
ATOM 740 C CA . LYS A 1 95 ? 7.87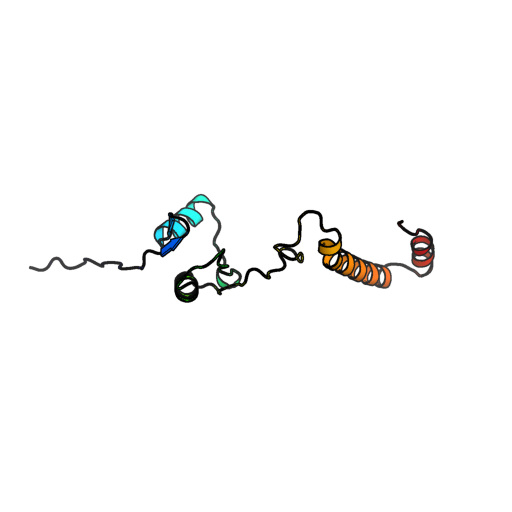2 0.741 -20.045 1.00 92.44 95 LYS A CA 1
ATOM 741 C C . LYS A 1 95 ? 8.921 1.800 -19.714 1.00 92.44 95 LYS A C 1
ATOM 743 O O . LYS A 1 95 ? 9.308 2.570 -20.588 1.00 92.44 95 LYS A O 1
ATOM 748 N N . ARG A 1 96 ? 9.413 1.828 -18.470 1.00 92.88 96 ARG A N 1
ATOM 749 C CA . ARG A 1 96 ? 10.477 2.764 -18.061 1.00 92.88 96 ARG A CA 1
ATOM 750 C C . ARG A 1 96 ? 11.771 2.518 -18.829 1.00 92.88 96 ARG A C 1
ATOM 752 O O . ARG A 1 96 ? 12.386 3.472 -19.292 1.00 92.88 96 ARG A O 1
ATOM 759 N N . LEU A 1 97 ? 12.146 1.252 -19.004 1.00 91.00 97 LEU A N 1
ATOM 760 C CA . LEU A 1 97 ? 13.339 0.881 -19.754 1.00 91.00 97 LEU A CA 1
ATOM 761 C C . LEU A 1 97 ? 13.209 1.262 -21.232 1.00 91.00 97 LEU A C 1
ATOM 763 O O . LEU A 1 97 ? 14.153 1.800 -21.792 1.00 91.00 97 LEU A O 1
ATOM 767 N N . ALA A 1 98 ? 12.051 1.028 -21.853 1.00 89.25 98 ALA A N 1
ATOM 768 C CA . ALA A 1 98 ? 11.807 1.412 -23.241 1.00 89.25 98 ALA A CA 1
ATOM 769 C C . ALA A 1 98 ? 11.930 2.931 -23.443 1.00 89.25 98 ALA A C 1
ATOM 771 O O . ALA A 1 98 ? 12.628 3.366 -24.355 1.00 89.25 98 ALA A O 1
ATOM 772 N N . MET A 1 99 ? 11.328 3.732 -22.556 1.00 89.00 99 MET A N 1
ATOM 773 C CA . MET A 1 99 ? 11.453 5.194 -22.608 1.00 89.00 99 MET A CA 1
ATOM 774 C C . MET A 1 99 ? 12.898 5.658 -22.409 1.00 89.00 99 MET A C 1
ATOM 776 O O . MET A 1 99 ? 13.379 6.494 -23.167 1.00 89.00 99 MET A O 1
ATOM 780 N N . TRP A 1 100 ? 13.611 5.087 -21.437 1.00 90.75 100 TRP A N 1
ATOM 781 C CA . TRP A 1 100 ? 15.017 5.418 -21.205 1.00 90.75 100 TRP A CA 1
ATOM 782 C C . TRP A 1 100 ? 15.898 5.062 -22.411 1.00 90.75 100 TRP A C 1
ATOM 784 O O . TRP A 1 100 ? 16.706 5.879 -22.846 1.00 90.75 100 TRP A O 1
ATOM 794 N N . LYS A 1 101 ? 15.697 3.878 -23.008 1.00 85.25 101 LYS A N 1
ATOM 795 C CA . LYS A 1 101 ? 16.404 3.473 -24.231 1.00 85.25 101 LYS A CA 1
ATOM 796 C C . LYS A 1 101 ? 16.150 4.457 -25.376 1.00 85.25 101 LYS A C 1
ATOM 798 O O . LYS A 1 101 ? 17.095 4.826 -26.060 1.00 85.25 101 LYS A O 1
ATOM 803 N N . TRP A 1 102 ? 14.905 4.900 -25.553 1.00 81.06 102 TRP A N 1
ATOM 804 C CA . TRP A 1 102 ? 14.540 5.863 -26.597 1.00 81.06 102 TRP A CA 1
ATOM 805 C C . TRP A 1 102 ? 15.195 7.237 -26.398 1.00 81.06 102 TRP A C 1
ATOM 807 O O . TRP A 1 102 ? 15.569 7.883 -27.369 1.00 81.06 102 TRP A O 1
ATOM 817 N N . GLN A 1 103 ? 15.362 7.673 -25.147 1.00 84.31 103 GLN A N 1
ATOM 818 C CA . GLN A 1 103 ? 15.943 8.980 -24.828 1.00 84.31 103 GLN A CA 1
ATOM 819 C C . GLN A 1 103 ? 17.474 9.020 -24.915 1.00 84.31 103 GLN A C 1
ATOM 821 O O . GLN A 1 103 ? 18.026 10.074 -25.219 1.00 84.31 103 GLN A O 1
ATOM 826 N N . TYR A 1 104 ? 18.161 7.913 -24.618 1.00 80.88 104 TYR A N 1
ATOM 827 C CA . TYR A 1 104 ? 19.601 7.954 -24.327 1.00 80.88 104 TYR A CA 1
ATOM 828 C C . TYR A 1 104 ? 20.471 7.004 -25.156 1.00 80.88 104 TYR A C 1
ATOM 830 O O . TYR A 1 104 ? 21.693 7.053 -25.028 1.00 80.88 104 TYR A O 1
ATOM 838 N N . ILE A 1 105 ? 19.895 6.140 -25.997 1.00 78.12 105 ILE A N 1
ATOM 839 C CA . ILE A 1 105 ? 20.672 5.190 -26.803 1.00 78.12 105 ILE A CA 1
ATOM 840 C C . ILE A 1 105 ? 20.660 5.621 -28.273 1.00 78.12 105 ILE A C 1
ATOM 842 O O . ILE A 1 105 ? 19.601 5.783 -28.872 1.00 78.12 105 ILE A O 1
ATOM 846 N N . SER A 1 106 ? 21.848 5.784 -28.865 1.00 70.56 106 SER A N 1
ATOM 847 C CA . SER A 1 106 ? 21.994 5.993 -30.310 1.00 70.56 106 SER A CA 1
ATOM 848 C C . SER A 1 106 ? 21.538 4.748 -31.084 1.00 70.56 106 SER A C 1
ATOM 850 O O . SER A 1 106 ? 21.607 3.630 -30.572 1.00 70.56 106 SER A O 1
ATOM 852 N N . ASN A 1 107 ? 21.109 4.905 -32.340 1.00 67.31 107 ASN A N 1
ATOM 853 C CA . ASN A 1 107 ? 20.598 3.791 -33.162 1.00 67.31 107 ASN A CA 1
ATOM 854 C C . ASN A 1 107 ? 21.534 2.561 -33.199 1.00 67.31 107 ASN A C 1
ATOM 856 O O . ASN A 1 107 ? 21.071 1.425 -33.264 1.00 67.31 107 ASN A O 1
ATOM 860 N N . GLU A 1 108 ? 22.845 2.771 -33.086 1.00 63.53 108 GLU A N 1
ATOM 861 C CA . GLU A 1 108 ? 23.864 1.717 -33.085 1.00 63.53 108 GLU A CA 1
ATOM 862 C C . GLU A 1 108 ? 23.889 0.906 -31.772 1.00 63.53 108 GLU A C 1
ATOM 864 O O . GLU A 1 108 ? 23.917 -0.327 -31.792 1.00 63.53 108 GLU A O 1
ATOM 869 N N . GLY A 1 109 ? 23.764 1.571 -30.617 1.00 64.62 109 GLY A N 1
ATOM 870 C CA . GLY A 1 109 ? 23.664 0.906 -29.312 1.00 64.62 109 GLY A CA 1
ATOM 871 C C . GLY A 1 109 ? 22.333 0.170 -29.104 1.00 64.62 109 GLY A C 1
ATOM 872 O O . GLY A 1 109 ? 22.278 -0.840 -28.396 1.00 64.62 109 GLY A O 1
ATOM 873 N N . ALA A 1 110 ? 21.260 0.636 -29.751 1.00 62.38 110 ALA A N 1
ATOM 874 C CA . ALA A 1 110 ? 19.936 0.019 -29.678 1.00 62.38 110 ALA A CA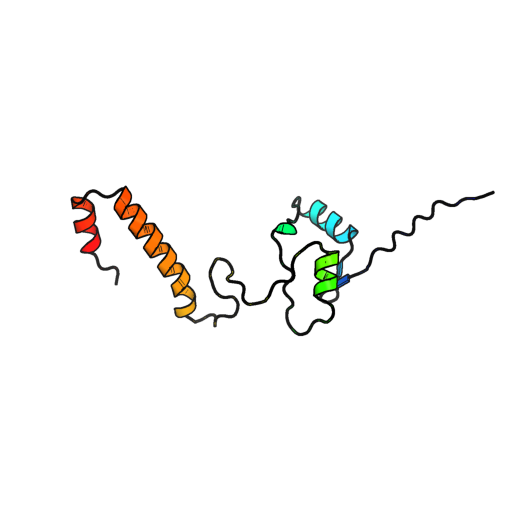 1
ATOM 875 C C . ALA A 1 110 ? 19.908 -1.346 -30.388 1.00 62.38 110 ALA A C 1
ATOM 877 O O . ALA A 1 110 ? 19.355 -2.312 -29.851 1.00 62.38 110 ALA A O 1
ATOM 878 N N . ASN A 1 111 ? 20.576 -1.445 -31.542 1.00 59.88 111 ASN A N 1
ATOM 879 C CA . ASN A 1 111 ? 20.682 -2.676 -32.326 1.00 59.88 111 ASN A CA 1
ATOM 880 C C . ASN A 1 111 ? 21.497 -3.758 -31.602 1.00 59.88 111 ASN A C 1
ATOM 882 O O . ASN A 1 111 ? 21.110 -4.921 -31.612 1.00 59.88 111 ASN A O 1
ATOM 886 N N . HIS A 1 112 ? 22.572 -3.391 -30.897 1.00 57.94 112 HIS A N 1
ATOM 887 C CA . HIS A 1 112 ? 23.391 -4.356 -30.153 1.00 57.94 112 HIS A CA 1
ATOM 888 C C . HIS A 1 112 ? 22.668 -4.949 -28.923 1.00 57.94 112 HIS A C 1
ATOM 890 O O . HIS A 1 112 ? 22.878 -6.110 -28.567 1.00 57.94 112 HIS A O 1
ATOM 896 N N . LEU A 1 113 ? 21.791 -4.179 -28.267 1.00 58.41 113 LEU A N 1
ATOM 897 C CA . LEU A 1 113 ? 21.064 -4.628 -27.072 1.00 58.41 113 LEU A CA 1
ATOM 898 C C . LEU A 1 113 ? 19.809 -5.458 -27.378 1.00 58.41 113 LEU A C 1
ATOM 900 O O . LEU A 1 113 ? 19.441 -6.290 -26.552 1.00 58.41 113 LEU A O 1
ATOM 904 N N . ASN A 1 114 ? 19.155 -5.261 -28.527 1.00 57.56 114 ASN A N 1
ATOM 905 C CA . ASN A 1 114 ? 17.996 -6.074 -28.928 1.00 57.56 114 ASN A CA 1
ATOM 906 C C . ASN A 1 114 ? 18.383 -7.475 -29.434 1.00 57.56 114 ASN A C 1
ATOM 908 O O . ASN A 1 114 ? 17.556 -8.380 -29.390 1.00 57.56 114 ASN A O 1
ATOM 912 N N . SER A 1 115 ? 19.638 -7.684 -29.840 1.00 52.91 115 SER A N 1
ATOM 913 C CA . SER A 1 115 ? 20.163 -8.996 -30.252 1.00 52.91 115 SER A CA 1
ATOM 914 C C . SER A 1 115 ? 20.365 -9.969 -29.086 1.00 52.91 115 SER A C 1
ATOM 916 O O . SER A 1 115 ? 20.466 -11.177 -29.294 1.00 52.91 115 SER A O 1
ATOM 918 N N . ARG A 1 116 ? 20.424 -9.470 -27.844 1.00 52.91 116 ARG A N 1
ATOM 919 C CA . ARG A 1 116 ? 20.483 -10.303 -26.637 1.00 52.91 116 ARG A CA 1
ATOM 920 C C . ARG A 1 116 ? 19.077 -10.447 -26.065 1.00 52.91 116 ARG A C 1
ATOM 922 O O . ARG A 1 116 ? 18.665 -9.677 -25.199 1.00 52.91 116 ARG A O 1
ATOM 929 N N . HIS A 1 117 ? 18.341 -11.446 -26.546 1.00 46.09 117 HIS A N 1
ATOM 930 C CA . HIS A 1 117 ? 17.182 -11.952 -25.818 1.00 46.09 117 HIS A CA 1
ATOM 931 C C . HIS A 1 117 ? 17.650 -12.397 -24.425 1.00 46.09 117 HIS A C 1
ATOM 933 O O . HIS A 1 117 ? 18.377 -13.377 -24.294 1.00 46.09 117 HIS A O 1
ATOM 939 N N . PHE A 1 118 ? 17.245 -11.665 -23.388 1.00 46.81 118 PHE A N 1
ATOM 940 C CA . PHE A 1 118 ? 17.227 -12.195 -22.029 1.00 46.81 118 PHE A CA 1
ATOM 941 C C . PHE A 1 118 ? 16.091 -13.225 -21.972 1.00 46.81 118 PHE A C 1
ATOM 943 O O . PHE A 1 118 ? 14.936 -12.862 -21.733 1.00 46.81 118 PHE A O 1
ATOM 950 N N . VAL A 1 119 ? 16.428 -14.472 -22.311 1.00 41.47 119 VAL A N 1
ATOM 951 C CA . VAL A 1 119 ? 15.676 -15.676 -21.927 1.00 41.47 119 VAL A CA 1
ATOM 952 C C . VAL A 1 119 ? 16.018 -16.001 -20.481 1.00 41.47 119 VAL A C 1
ATOM 954 O O . VAL A 1 119 ? 17.219 -15.901 -20.140 1.00 41.47 119 VAL A O 1
#